Protein 1DLZ (pdb70)

Foldseek 3Di:
DVVVCDDD

Radius of gyration: 7.26 Å; Cα contacts (8 Å, |Δi|>4): 0; chains: 1; bounding box: 6×21×5 Å

Solvent-accessible surface area: 1841 Å² total

Sequence (8 aa):
WIQITLQPWIQITLQPWIQITLQPWIQITLQPWIQITLQPWIQITLQPWIQITLQPWIQITLQPWIQITLQPWIQITLQPWIQITLQPWIQITLQPWIQITLQPWIQITLQPWIQITLQPWIQITLQPWIQITLQPWIQITLQPWIQITLQPWIQITLQP

Structure (mmCIF, N/CA/C/O backbone):
data_1DLZ
#
_entry.id   1DLZ
#
_cell.length_a   1.000
_cell.length_b   1.000
_cell.length_c   1.000
_cell.angle_alpha   90.00
_cell.angle_beta   90.00
_cell.angle_gamma   90.00
#
_symmetry.space_group_name_H-M   'P 1'
#
loop_
_atom_site.group_PDB
_atom_site.id
_atom_site.type_symbol
_atom_site.label_atom_id
_atom_site.label_alt_id
_atom_site.label_comp_id
_atom_site.label_asym_id
_atom_site.label_entity_id
_atom_site.label_seq_id
_atom_site.pdbx_PDB_ins_code
_atom_site.Cartn_x
_atom_site.Cartn_y
_atom_site.Cartn_z
_atom_site.occupancy
_atom_site.B_iso_or_equiv
_atom_site.auth_seq_id
_atom_site.auth_comp_id
_atom_site.auth_asym_id
_atom_site.auth_atom_id
_atom_site.pdbx_PDB_model_num
ATOM 7 N N . TRP A 1 2 ? -2.697 10.560 0.280 1.00 0.00 1 TRP A N 1
ATOM 8 C CA . TRP A 1 2 ? -3.381 9.384 -0.323 1.00 0.00 1 TRP A CA 1
ATOM 9 C C . TRP A 1 2 ? -2.472 8.469 -1.211 1.00 0.00 1 TRP A C 1
ATOM 10 O O . TRP A 1 2 ? -2.721 7.262 -1.283 1.00 0.00 1 TRP A O 1
ATOM 31 N N . ILE A 1 3 ? -1.409 9.013 -1.849 1.00 0.00 2 ILE A N 1
ATOM 32 C CA . ILE A 1 3 ? -0.356 8.207 -2.535 1.00 0.00 2 ILE A CA 1
ATOM 33 C C . ILE A 1 3 ? 0.491 7.344 -1.545 1.00 0.00 2 ILE A C 1
ATOM 34 O O . ILE A 1 3 ? 0.722 6.172 -1.839 1.00 0.00 2 ILE A O 1
ATOM 50 N N . GLN A 1 4 ? 0.923 7.892 -0.398 1.00 0.00 3 GLN A N 1
ATOM 51 C CA . GLN A 1 4 ? 1.552 7.097 0.693 1.00 0.00 3 GLN A CA 1
ATOM 52 C C . GLN A 1 4 ? 0.610 6.168 1.515 1.00 0.00 3 GLN A C 1
ATOM 53 O O . GLN A 1 4 ? 1.105 5.146 1.992 1.00 0.00 3 GLN A O 1
ATOM 83 N N . ILE A 1 6 ? -1.783 4.246 -0.131 1.00 0.00 5 ILE A N 1
ATOM 84 C CA . ILE A 1 6 ? -1.630 3.086 -1.051 1.00 0.00 5 ILE A CA 1
ATOM 85 C C . ILE A 1 6 ? -0.192 2.485 -1.139 1.00 0.00 5 ILE A C 1
ATOM 86 O O . ILE A 1 6 ? -0.083 1.265 -1.050 1.00 0.00 5 ILE A O 1
ATOM 102 N N . THR A 1 7 ? 0.887 3.283 -1.288 1.00 0.00 6 THR A N 1
ATOM 103 C CA . THR A 1 7 ? 2.293 2.773 -1.410 1.00 0.00 6 THR A CA 1
ATOM 104 C C . THR A 1 7 ? 2.825 2.012 -0.145 1.00 0.00 6 THR A C 1
ATOM 105 O O . THR A 1 7 ? 3.450 0.960 -0.302 1.00 0.00 6 THR A O 1
ATOM 129 N N . LEU A 1 9 ? 0.639 0.318 1.804 1.00 0.00 8 LEU A N 1
ATOM 130 C CA . LEU A 1 9 ? -0.089 -0.942 1.537 1.00 0.00 8 LEU A CA 1
ATOM 131 C C . LEU A 1 9 ? 0.374 -1.763 0.294 1.00 0.00 8 LEU A C 1
ATOM 132 O O . LEU A 1 9 ? -0.048 -2.917 0.215 1.00 0.00 8 LEU A O 1
ATOM 176 N N . GLN A 1 12 ? 1.735 -5.061 1.362 1.00 0.00 11 GLN A N 1
ATOM 177 C CA . GLN A 1 12 ? 0.571 -5.665 2.029 1.00 0.00 11 GLN A CA 1
ATOM 178 C C . GLN A 1 12 ? -0.620 -6.072 1.089 1.00 0.00 11 GLN A C 1
ATOM 179 O O . GLN A 1 12 ? -1.578 -6.621 1.629 1.00 0.00 11 GLN A O 1
ATOM 234 N N . PRO A 1 16 ? -2.033 -10.996 2.181 1.00 0.00 15 PRO A N 1
ATOM 235 C CA . PRO A 1 16 ? -3.438 -11.488 2.228 1.00 0.00 15 PRO A CA 1
ATOM 236 C C . PRO A 1 16 ? -3.991 -12.091 0.892 1.00 0.00 15 PRO A C 1
ATOM 237 O O . PRO A 1 16 ? -4.631 -13.144 0.951 1.00 0.00 15 PRO A O 1
ATOM 277 N N . TRP A 1 2 ? -2.875 10.673 0.070 1.00 0.00 1 TRP A N 2
ATOM 278 C CA . TRP A 1 2 ? -3.455 9.344 -0.274 1.00 0.00 1 TRP A CA 2
ATOM 279 C C . TRP A 1 2 ? -2.563 8.426 -1.180 1.00 0.00 1 TRP A C 2
ATOM 280 O O . TRP A 1 2 ? -2.782 7.211 -1.196 1.00 0.00 1 TRP A O 2
ATOM 301 N N . ILE A 1 3 ? -1.540 8.966 -1.885 1.00 0.00 2 ILE A N 2
ATOM 302 C CA . ILE A 1 3 ? -0.493 8.152 -2.573 1.00 0.00 2 ILE A CA 2
ATOM 303 C C . ILE A 1 3 ? 0.347 7.269 -1.593 1.00 0.00 2 ILE A C 2
ATOM 304 O O . ILE A 1 3 ? 0.580 6.106 -1.922 1.00 0.00 2 ILE A O 2
ATOM 320 N N . GLN A 1 4 ? 0.784 7.795 -0.436 1.00 0.00 3 GLN A N 2
ATOM 321 C CA . GLN A 1 4 ? 1.498 6.999 0.602 1.00 0.00 3 GLN A CA 2
ATOM 322 C C . GLN A 1 4 ? 0.625 6.065 1.487 1.00 0.00 3 GLN A C 2
ATOM 323 O O . GLN A 1 4 ? 1.144 5.021 1.886 1.00 0.00 3 GLN A O 2
ATOM 353 N N . ILE A 1 6 ? -1.709 4.232 -0.118 1.00 0.00 5 ILE A N 2
ATOM 354 C CA . ILE A 1 6 ? -1.511 3.148 -1.118 1.00 0.00 5 ILE A CA 2
ATOM 355 C C . ILE A 1 6 ? -0.066 2.546 -1.114 1.00 0.00 5 ILE A C 2
ATOM 356 O O . ILE A 1 6 ? 0.032 1.329 -0.987 1.00 0.00 5 ILE A O 2
ATOM 372 N N . THR A 1 7 ? 1.024 3.331 -1.255 1.00 0.00 6 THR A N 2
ATOM 373 C CA . THR A 1 7 ? 2.425 2.807 -1.373 1.00 0.00 6 THR A CA 2
ATOM 374 C C . THR A 1 7 ? 2.931 1.994 -0.130 1.00 0.00 6 THR A C 2
ATOM 375 O O . THR A 1 7 ? 3.504 0.920 -0.312 1.00 0.00 6 THR A O 2
ATOM 399 N N . LEU A 1 9 ? 0.742 0.354 1.860 1.00 0.00 8 LEU A N 2
ATOM 400 C CA . LEU A 1 9 ? -0.045 -0.873 1.626 1.00 0.00 8 LEU A CA 2
ATOM 401 C C . LEU A 1 9 ? 0.379 -1.723 0.385 1.00 0.00 8 LEU A C 2
ATOM 402 O O . LEU A 1 9 ? -0.060 -2.873 0.331 1.00 0.00 8 LEU A O 2
ATOM 446 N N . GLN A 1 12 ? 1.706 -5.111 1.393 1.00 0.00 11 GLN A N 2
ATOM 447 C CA . GLN A 1 12 ? 0.526 -5.738 2.005 1.00 0.00 11 GLN A CA 2
ATOM 448 C C . GLN A 1 12 ? -0.684 -6.019 1.042 1.00 0.00 11 GLN A C 2
ATOM 449 O O . GLN A 1 12 ? -1.714 -6.441 1.562 1.00 0.00 11 GLN A O 2
ATOM 504 N N . PRO A 1 16 ? -2.037 -10.895 2.143 1.00 0.00 15 PRO A N 2
ATOM 505 C CA . PRO A 1 16 ? -3.451 -11.351 2.236 1.00 0.00 15 PRO A CA 2
ATOM 506 C C . PRO A 1 16 ? -4.076 -11.965 0.941 1.00 0.00 15 PRO A C 2
ATOM 507 O O . PRO A 1 16 ? -4.830 -12.933 1.079 1.00 0.00 15 PRO A O 2
ATOM 547 N N . TRP A 1 2 ? -2.963 10.734 -0.034 1.00 0.00 1 TRP A N 3
ATOM 548 C CA . TRP A 1 2 ? -3.489 9.385 -0.378 1.00 0.00 1 TRP A CA 3
ATOM 549 C C . TRP A 1 2 ? -2.513 8.436 -1.155 1.00 0.00 1 TRP A C 3
ATOM 550 O O . TRP A 1 2 ? -2.717 7.220 -1.117 1.00 0.00 1 TRP A O 3
ATOM 571 N N . ILE A 1 3 ? -1.464 8.960 -1.835 1.00 0.00 2 ILE A N 3
ATOM 572 C CA . ILE A 1 3 ? -0.405 8.123 -2.466 1.00 0.00 2 ILE A CA 3
ATOM 573 C C . ILE A 1 3 ? 0.486 7.287 -1.496 1.00 0.00 2 ILE A C 3
ATOM 574 O O . ILE A 1 3 ? 0.867 6.180 -1.876 1.00 0.00 2 ILE A O 3
ATOM 590 N N . GLN A 1 4 ? 0.792 7.774 -0.278 1.00 0.00 3 GLN A N 3
ATOM 591 C CA . GLN A 1 4 ? 1.488 6.971 0.765 1.00 0.00 3 GLN A CA 3
ATOM 592 C C . GLN A 1 4 ? 0.593 5.978 1.556 1.00 0.00 3 GLN A C 3
ATOM 593 O O . GLN A 1 4 ? 1.092 4.900 1.877 1.00 0.00 3 GLN A O 3
ATOM 623 N N . ILE A 1 6 ? -1.726 4.204 -0.108 1.00 0.00 5 ILE A N 3
ATOM 624 C CA . ILE A 1 6 ? -1.539 3.151 -1.142 1.00 0.00 5 ILE A CA 3
ATOM 625 C C . ILE A 1 6 ? -0.094 2.546 -1.164 1.00 0.00 5 ILE A C 3
ATOM 626 O O . ILE A 1 6 ? 0.004 1.327 -1.054 1.00 0.00 5 ILE A O 3
ATOM 642 N N . THR A 1 7 ? 0.997 3.327 -1.322 1.00 0.00 6 THR A N 3
ATOM 643 C CA . THR A 1 7 ? 2.394 2.791 -1.461 1.00 0.00 6 THR A CA 3
ATOM 644 C C . THR A 1 7 ? 2.932 2.009 -0.211 1.00 0.00 6 THR A C 3
ATOM 645 O O . THR A 1 7 ? 3.526 0.943 -0.390 1.00 0.00 6 THR A O 3
ATOM 669 N N . LEU A 1 9 ? 0.743 0.391 1.803 1.00 0.00 8 LEU A N 3
ATOM 670 C CA . LEU A 1 9 ? -0.043 -0.840 1.565 1.00 0.00 8 LEU A CA 3
ATOM 671 C C . LEU A 1 9 ? 0.401 -1.701 0.340 1.00 0.00 8 LEU A C 3
ATOM 672 O O . LEU A 1 9 ? -0.038 -2.851 0.288 1.00 0.00 8 LEU A O 3
ATOM 716 N N . GLN A 1 12 ? 1.706 -5.093 1.350 1.00 0.00 11 GLN A N 3
ATOM 717 C CA . GLN A 1 12 ? 0.524 -5.694 1.985 1.00 0.00 11 GLN A CA 3
ATOM 718 C C . GLN A 1 12 ? -0.669 -6.049 1.037 1.00 0.00 11 GLN A C 3
ATOM 719 O O . GLN A 1 12 ? -1.650 -6.567 1.566 1.00 0.00 11 GLN A O 3
ATOM 774 N N . PRO A 1 16 ? -2.070 -10.930 2.188 1.00 0.00 15 PRO A N 3
ATOM 775 C CA . PRO A 1 16 ? -3.468 -11.440 2.223 1.00 0.00 15 PRO A CA 3
ATOM 776 C C . PRO A 1 16 ? -4.012 -12.047 0.885 1.00 0.00 15 PRO A C 3
ATOM 777 O O . PRO A 1 16 ? -4.679 -13.084 0.951 1.00 0.00 15 PRO A O 3
ATOM 817 N N . TRP A 1 2 ? -2.815 10.775 0.190 1.00 0.00 1 TRP A N 4
ATOM 818 C CA . TRP A 1 2 ? -3.350 9.441 -0.202 1.00 0.00 1 TRP A CA 4
ATOM 819 C C . TRP A 1 2 ? -2.368 8.532 -1.024 1.00 0.00 1 TRP A C 4
ATOM 820 O O . TRP A 1 2 ? -2.511 7.309 -0.982 1.00 0.00 1 TRP A O 4
ATOM 841 N N . ILE A 1 3 ? -1.390 9.109 -1.757 1.00 0.00 2 ILE A N 4
ATOM 842 C CA . ILE A 1 3 ? -0.290 8.340 -2.418 1.00 0.00 2 ILE A CA 4
ATOM 843 C C . ILE A 1 3 ? 0.651 7.544 -1.450 1.00 0.00 2 ILE A C 4
ATOM 844 O O . ILE A 1 3 ? 1.079 6.442 -1.799 1.00 0.00 2 ILE A O 4
ATOM 860 N N . GLN A 1 4 ? 0.925 8.072 -0.242 1.00 0.00 3 GLN A N 4
ATOM 861 C CA . GLN A 1 4 ? 1.603 7.329 0.857 1.00 0.00 3 GLN A CA 4
ATOM 862 C C . GLN A 1 4 ? 0.751 6.217 1.531 1.00 0.00 3 GLN A C 4
ATOM 863 O O . GLN A 1 4 ? 1.302 5.147 1.800 1.00 0.00 3 GLN A O 4
ATOM 893 N N . ILE A 1 6 ? -1.629 4.308 -0.077 1.00 0.00 5 ILE A N 4
ATOM 894 C CA . ILE A 1 6 ? -1.537 3.213 -1.082 1.00 0.00 5 ILE A CA 4
ATOM 895 C C . ILE A 1 6 ? -0.126 2.560 -1.223 1.00 0.00 5 ILE A C 4
ATOM 896 O O . ILE A 1 6 ? -0.071 1.333 -1.234 1.00 0.00 5 ILE A O 4
ATOM 912 N N . THR A 1 7 ? 0.991 3.321 -1.300 1.00 0.00 6 THR A N 4
ATOM 913 C CA . THR A 1 7 ? 2.376 2.748 -1.381 1.00 0.00 6 THR A CA 4
ATOM 914 C C . THR A 1 7 ? 2.779 1.854 -0.156 1.00 0.00 6 THR A C 4
ATOM 915 O O . THR A 1 7 ? 3.326 0.770 -0.362 1.00 0.00 6 THR A O 4
ATOM 939 N N . LEU A 1 9 ? 0.406 0.212 1.581 1.00 0.00 8 LEU A N 4
ATOM 940 C CA . LEU A 1 9 ? -0.419 -0.968 1.233 1.00 0.00 8 LEU A CA 4
ATOM 941 C C . LEU A 1 9 ? 0.087 -1.826 0.034 1.00 0.00 8 LEU A C 4
ATOM 942 O O . LEU A 1 9 ? -0.342 -2.979 -0.036 1.00 0.00 8 LEU A O 4
ATOM 986 N N . GLN A 1 12 ? 1.470 -5.108 1.280 1.00 0.00 11 GLN A N 4
ATOM 987 C CA . GLN A 1 12 ? 0.296 -5.811 1.817 1.00 0.00 11 GLN A CA 4
ATOM 988 C C . GLN A 1 12 ? -0.877 -6.044 0.800 1.00 0.00 11 GLN A C 4
ATOM 989 O O . GLN A 1 12 ? -1.970 -6.375 1.260 1.00 0.00 11 GLN A O 4
ATOM 1044 N N . PRO A 1 16 ? -1.899 -10.832 2.333 1.00 0.00 15 PRO A N 4
ATOM 1045 C CA . PRO A 1 16 ? -3.280 -11.386 2.388 1.00 0.00 15 PRO A CA 4
ATOM 1046 C C . PRO A 1 16 ? -3.771 -12.128 1.102 1.00 0.00 15 PRO A C 4
ATOM 1047 O O . PRO A 1 16 ? -4.395 -13.184 1.242 1.00 0.00 15 PRO A O 4
ATOM 1087 N N . TRP A 1 2 ? -2.790 10.519 0.215 1.00 0.00 1 TRP A N 5
ATOM 1088 C CA . TRP A 1 2 ? -3.508 9.406 -0.468 1.00 0.00 1 TRP A CA 5
ATOM 1089 C C . TRP A 1 2 ? -2.555 8.430 -1.242 1.00 0.00 1 TRP A C 5
ATOM 1090 O O . TRP A 1 2 ? -2.737 7.212 -1.169 1.00 0.00 1 TRP A O 5
ATOM 1111 N N . ILE A 1 3 ? -1.528 8.967 -1.947 1.00 0.00 2 ILE A N 5
ATOM 1112 C CA . ILE A 1 3 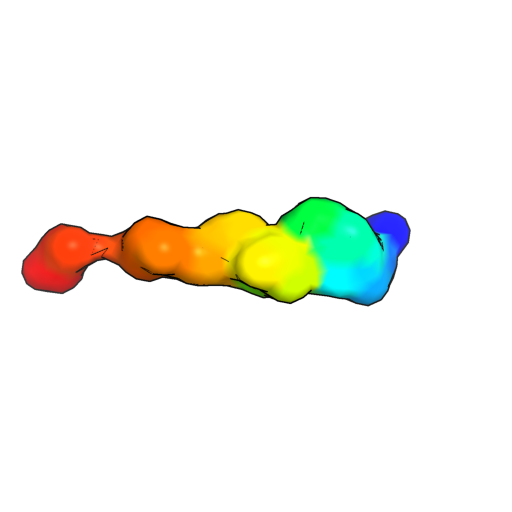? -0.423 8.159 -2.543 1.00 0.00 2 ILE A CA 5
ATOM 1113 C C . ILE A 1 3 ? 0.488 7.442 -1.489 1.00 0.00 2 ILE A C 5
ATOM 1114 O O . ILE A 1 3 ? 0.858 6.289 -1.711 1.00 0.00 2 ILE A O 5
ATOM 1130 N N . GLN A 1 4 ? 0.819 8.094 -0.360 1.00 0.00 3 GLN A N 5
ATOM 1131 C CA . GLN A 1 4 ? 1.518 7.447 0.790 1.00 0.00 3 GLN A CA 5
ATOM 1132 C C . GLN A 1 4 ? 0.731 6.307 1.502 1.00 0.00 3 GLN A C 5
ATOM 1133 O O . GLN A 1 4 ? 1.327 5.261 1.768 1.00 0.00 3 GLN A O 5
ATOM 1163 N N . ILE A 1 6 ? -1.635 4.263 -0.027 1.00 0.00 5 ILE A N 5
ATOM 1164 C CA . ILE A 1 6 ? -1.558 3.125 -0.985 1.00 0.00 5 ILE A CA 5
ATOM 1165 C C . ILE A 1 6 ? -0.134 2.505 -1.175 1.00 0.00 5 ILE A C 5
ATOM 1166 O O . ILE A 1 6 ? -0.039 1.278 -1.198 1.00 0.00 5 ILE A O 5
ATOM 1182 N N . THR A 1 7 ? 0.955 3.298 -1.267 1.00 0.00 6 THR A N 5
ATOM 1183 C CA . THR A 1 7 ? 2.358 2.779 -1.394 1.00 0.00 6 THR A CA 5
ATOM 1184 C C . THR A 1 7 ? 2.850 1.947 -0.158 1.00 0.00 6 THR A C 5
ATOM 1185 O O . THR A 1 7 ? 3.424 0.872 -0.344 1.00 0.00 6 THR A O 5
ATOM 1209 N N . LEU A 1 9 ? 0.614 0.305 1.717 1.00 0.00 8 LEU A N 5
ATOM 1210 C CA . LEU A 1 9 ? -0.180 -0.919 1.473 1.00 0.00 8 LEU A CA 5
ATOM 1211 C C . LEU A 1 9 ? 0.290 -1.798 0.272 1.00 0.00 8 LEU A C 5
ATOM 1212 O O . LEU A 1 9 ? -0.137 -2.951 0.230 1.00 0.00 8 LEU A O 5
ATOM 1256 N N . GLN A 1 12 ? 1.606 -5.216 1.347 1.00 0.00 11 GLN A N 5
ATOM 1257 C CA . GLN A 1 12 ? 0.427 -5.866 1.935 1.00 0.00 11 GLN A CA 5
ATOM 1258 C C . GLN A 1 12 ? -0.803 -6.044 0.973 1.00 0.00 11 GLN A C 5
ATOM 1259 O O . GLN A 1 12 ? -1.869 -6.389 1.481 1.00 0.00 11 GLN A O 5
ATOM 1314 N N . PRO A 1 16 ? -1.964 -10.890 2.198 1.00 0.00 15 PRO A N 5
ATOM 1315 C CA . PRO A 1 16 ? -3.358 -11.406 2.286 1.00 0.00 15 PRO A CA 5
ATOM 1316 C C . PRO A 1 16 ? -3.937 -12.056 0.983 1.00 0.00 15 PRO A C 5
ATOM 1317 O O . PRO A 1 16 ? -4.622 -13.076 1.102 1.00 0.00 15 PRO A O 5
ATOM 1357 N N . TRP A 1 2 ? -2.927 10.788 0.160 1.00 0.00 1 TRP A N 6
ATOM 1358 C CA . TRP A 1 2 ? -3.413 9.434 -0.234 1.00 0.00 1 TRP A CA 6
ATOM 1359 C C . TRP A 1 2 ? -2.418 8.545 -1.065 1.00 0.00 1 TRP A C 6
ATOM 1360 O O . TRP A 1 2 ? -2.599 7.326 -1.114 1.00 0.00 1 TRP A O 6
ATOM 1381 N N . ILE A 1 3 ? -1.373 9.137 -1.696 1.00 0.00 2 ILE A N 6
ATOM 1382 C CA . ILE A 1 3 ? -0.268 8.383 -2.355 1.00 0.00 2 ILE A CA 6
ATOM 1383 C C . ILE A 1 3 ? 0.614 7.532 -1.377 1.00 0.00 2 ILE A C 6
ATOM 1384 O O . ILE A 1 3 ? 0.893 6.367 -1.664 1.00 0.00 2 ILE A O 6
ATOM 1400 N N . GLN A 1 4 ? 0.987 8.085 -0.208 1.00 0.00 3 GLN A N 6
ATOM 1401 C CA . GLN A 1 4 ? 1.617 7.318 0.906 1.00 0.00 3 GLN A CA 6
ATOM 1402 C C . GLN A 1 4 ? 0.738 6.195 1.527 1.00 0.00 3 GLN A C 6
ATOM 1403 O O . GLN A 1 4 ? 1.267 5.106 1.762 1.00 0.00 3 GLN A O 6
ATOM 1433 N N . ILE A 1 6 ? -1.650 4.302 -0.104 1.00 0.00 5 ILE A N 6
ATOM 1434 C CA . ILE A 1 6 ? -1.538 3.193 -1.091 1.00 0.00 5 ILE A CA 6
ATOM 1435 C C . ILE A 1 6 ? -0.120 2.546 -1.214 1.00 0.00 5 ILE A C 6
ATOM 1436 O O . ILE A 1 6 ? -0.057 1.319 -1.234 1.00 0.00 5 ILE A O 6
ATOM 1452 N N . THR A 1 7 ? 0.988 3.314 -1.274 1.00 0.00 6 THR A N 6
ATOM 1453 C CA . THR A 1 7 ? 2.381 2.762 -1.348 1.00 0.00 6 THR A CA 6
ATOM 1454 C C . THR A 1 7 ? 2.784 1.850 -0.137 1.00 0.00 6 THR A C 6
ATOM 1455 O O . THR A 1 7 ? 3.338 0.772 -0.354 1.00 0.00 6 THR A O 6
ATOM 1479 N N . LEU A 1 9 ? 0.405 0.170 1.549 1.00 0.00 8 LEU A N 6
ATOM 1480 C CA . LEU A 1 9 ? -0.402 -1.013 1.176 1.00 0.00 8 LEU A CA 6
ATOM 1481 C C . LEU A 1 9 ? 0.131 -1.847 -0.027 1.00 0.00 8 LEU A C 6
ATOM 1482 O O . LEU A 1 9 ? -0.271 -3.009 -0.105 1.00 0.00 8 LEU A O 6
ATOM 1526 N N . GLN A 1 12 ? 1.560 -5.048 1.239 1.00 0.00 11 GLN A N 6
ATOM 1527 C CA . GLN A 1 12 ? 0.388 -5.693 1.847 1.00 0.00 11 GLN A CA 6
ATOM 1528 C C . GLN A 1 12 ? -0.774 -6.060 0.856 1.00 0.00 11 GLN A C 6
ATOM 1529 O O . GLN A 1 12 ? -1.809 -6.499 1.354 1.00 0.00 11 GLN A O 6
ATOM 1584 N N . PRO A 1 16 ? -1.968 -10.848 2.343 1.00 0.00 15 PRO A N 6
ATOM 1585 C CA . PRO A 1 16 ? -3.358 -11.384 2.394 1.00 0.00 15 PRO A CA 6
ATOM 1586 C C . PRO A 1 16 ? -3.877 -12.083 1.090 1.00 0.00 15 PRO A C 6
ATOM 1587 O O . PRO A 1 16 ? -4.538 -13.116 1.211 1.00 0.00 15 PRO A O 6
ATOM 1627 N N . TRP A 1 2 ? -2.628 10.531 0.327 1.00 0.00 1 TRP A N 7
ATOM 1628 C CA . TRP A 1 2 ? -3.354 9.423 -0.352 1.00 0.00 1 TRP A CA 7
ATOM 1629 C C . TRP A 1 2 ? -2.432 8.485 -1.204 1.00 0.00 1 TRP A C 7
ATOM 1630 O O . TRP A 1 2 ? -2.658 7.271 -1.225 1.00 0.00 1 TRP A O 7
ATOM 1651 N N . ILE A 1 3 ? -1.389 9.032 -1.876 1.00 0.00 2 ILE A N 7
ATOM 1652 C CA . ILE A 1 3 ? -0.325 8.221 -2.537 1.00 0.00 2 ILE A CA 7
ATOM 1653 C C . ILE A 1 3 ? 0.580 7.377 -1.582 1.00 0.00 2 ILE A C 7
ATOM 1654 O O . ILE A 1 3 ? 0.987 6.285 -1.980 1.00 0.00 2 ILE A O 7
ATOM 1670 N N . GLN A 1 4 ? 0.861 7.841 -0.347 1.00 0.00 3 GLN A N 7
ATOM 1671 C CA . GLN A 1 4 ? 1.507 7.015 0.709 1.00 0.00 3 GLN A CA 7
ATOM 1672 C C . GLN A 1 4 ? 0.565 6.039 1.466 1.00 0.00 3 GLN A C 7
ATOM 1673 O O . GLN A 1 4 ? 1.043 4.967 1.834 1.00 0.00 3 GLN A O 7
ATOM 1703 N N . ILE A 1 6 ? -1.817 4.205 -0.158 1.00 0.00 5 ILE A N 7
ATOM 1704 C CA . ILE A 1 6 ? -1.620 3.074 -1.104 1.00 0.00 5 ILE A CA 7
ATOM 1705 C C . ILE A 1 6 ? -0.167 2.500 -1.175 1.00 0.00 5 ILE A C 7
ATOM 1706 O O . ILE A 1 6 ? -0.045 1.281 -1.076 1.00 0.00 5 ILE A O 7
ATOM 1722 N N . THR A 1 7 ? 0.908 3.304 -1.328 1.00 0.00 6 THR A N 7
ATOM 1723 C CA . THR A 1 7 ? 2.313 2.786 -1.460 1.00 0.00 6 THR A CA 7
ATOM 1724 C C . THR A 1 7 ? 2.855 2.007 -0.212 1.00 0.00 6 THR A C 7
ATOM 1725 O O . THR A 1 7 ? 3.453 0.944 -0.390 1.00 0.00 6 THR A O 7
ATOM 1749 N N . LEU A 1 9 ? 0.678 0.375 1.802 1.00 0.00 8 LEU A N 7
ATOM 1750 C CA . LEU A 1 9 ? -0.108 -0.859 1.581 1.00 0.00 8 LEU A CA 7
ATOM 1751 C C . LEU A 1 9 ? 0.335 -1.735 0.369 1.0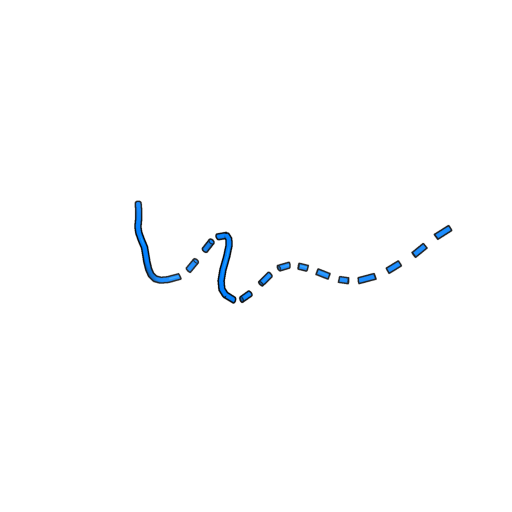0 0.00 8 LEU A C 7
ATOM 1752 O O . LEU A 1 9 ? -0.102 -2.887 0.338 1.00 0.00 8 LEU A O 7
ATOM 1796 N N . GLN A 1 12 ? 1.669 -5.072 1.497 1.00 0.00 11 GLN A N 7
ATOM 1797 C CA . GLN A 1 12 ? 0.484 -5.720 2.088 1.00 0.00 11 GLN A CA 7
ATOM 1798 C C . GLN A 1 12 ? -0.699 -6.048 1.108 1.00 0.00 11 GLN A C 7
ATOM 1799 O O . GLN A 1 12 ? -1.701 -6.547 1.615 1.00 0.00 11 GLN A O 7
ATOM 1854 N N . PRO A 1 16 ? -1.943 -10.962 2.150 1.00 0.00 15 PRO A N 7
ATOM 1855 C CA . PRO A 1 16 ? -3.344 -11.450 2.256 1.00 0.00 15 PRO A CA 7
ATOM 1856 C C . PRO A 1 16 ? -3.956 -12.066 0.958 1.00 0.00 15 PRO A C 7
ATOM 1857 O O . PRO A 1 16 ? -4.633 -13.091 1.085 1.00 0.00 15 PRO A O 7
ATOM 1897 N N . TRP A 1 2 ? -2.904 10.387 0.602 1.00 0.00 1 TRP A N 8
ATOM 1898 C CA . TRP A 1 2 ? -3.554 9.251 -0.101 1.00 0.00 1 TRP A CA 8
ATOM 1899 C C . TRP A 1 2 ? -2.602 8.430 -1.044 1.00 0.00 1 TRP A C 8
ATOM 1900 O O . TRP A 1 2 ? -2.817 7.226 -1.213 1.00 0.00 1 TRP A O 8
ATOM 1921 N N . ILE A 1 3 ? -1.548 9.048 -1.628 1.00 0.00 2 ILE A N 8
ATOM 1922 C CA . ILE A 1 3 ? -0.473 8.317 -2.366 1.00 0.00 2 ILE A CA 8
ATOM 1923 C C . ILE A 1 3 ? 0.405 7.413 -1.438 1.00 0.00 2 ILE A C 8
ATOM 1924 O O . ILE A 1 3 ? 0.688 6.275 -1.819 1.00 0.00 2 ILE A O 8
ATOM 1940 N N . GLN A 1 4 ? 0.813 7.893 -0.249 1.00 0.00 3 GLN A N 8
ATOM 1941 C CA . GLN A 1 4 ? 1.486 7.048 0.778 1.00 0.00 3 GLN A CA 8
ATOM 1942 C C . GLN A 1 4 ? 0.590 6.021 1.525 1.00 0.00 3 GLN A C 8
ATOM 1943 O O . GLN A 1 4 ? 1.124 4.965 1.867 1.00 0.00 3 GLN A O 8
ATOM 1973 N N . ILE A 1 6 ? -1.644 4.235 -0.289 1.00 0.00 5 ILE A N 8
ATOM 1974 C CA . ILE A 1 6 ? -1.427 3.232 -1.368 1.00 0.00 5 ILE A CA 8
ATOM 1975 C C . ILE A 1 6 ? -0.005 2.584 -1.321 1.00 0.00 5 ILE A C 8
ATOM 1976 O O . ILE A 1 6 ? 0.054 1.364 -1.181 1.00 0.00 5 ILE A O 8
ATOM 1992 N N . THR A 1 7 ? 1.104 3.340 -1.444 1.00 0.00 6 THR A N 8
ATOM 1993 C CA . THR A 1 7 ? 2.487 2.762 -1.519 1.00 0.00 6 THR A CA 8
ATOM 1994 C C . THR A 1 7 ? 2.950 1.947 -0.265 1.00 0.00 6 THR A C 8
ATOM 1995 O O . THR A 1 7 ? 3.506 0.861 -0.436 1.00 0.00 6 THR A O 8
ATOM 2019 N N . LEU A 1 9 ? 0.683 0.336 1.670 1.00 0.00 8 LEU A N 8
ATOM 2020 C CA . LEU A 1 9 ? -0.116 -0.879 1.407 1.00 0.00 8 LEU A CA 8
ATOM 2021 C C . LEU A 1 9 ? 0.351 -1.740 0.194 1.00 0.00 8 LEU A C 8
ATOM 2022 O O . LEU A 1 9 ? -0.063 -2.900 0.157 1.00 0.00 8 LEU A O 8
ATOM 2066 N N . GLN A 1 12 ? 1.707 -5.062 1.360 1.00 0.00 11 GLN A N 8
ATOM 2067 C CA . GLN A 1 12 ? 0.521 -5.708 1.949 1.00 0.00 11 GLN A CA 8
ATOM 2068 C C . GLN A 1 12 ? -0.673 -5.988 0.967 1.00 0.00 11 GLN A C 8
ATOM 2069 O O . GLN A 1 12 ? -1.728 -6.371 1.469 1.00 0.00 11 GLN A O 8
ATOM 2124 N N . PRO A 1 16 ? -2.191 -10.768 2.202 1.00 0.00 15 PRO A N 8
ATOM 2125 C CA . PRO A 1 16 ? -3.592 -11.270 2.176 1.00 0.00 15 PRO A CA 8
ATOM 2126 C C . PRO A 1 16 ? -4.012 -12.030 0.872 1.00 0.00 15 PRO A C 8
ATOM 2127 O O . PRO A 1 16 ? -4.585 -13.115 1.004 1.00 0.00 15 PRO A O 8
ATOM 2167 N N . TRP A 1 2 ? -2.907 10.571 0.331 1.00 0.00 1 TRP A N 9
ATOM 2168 C CA . TRP A 1 2 ? -3.483 9.395 -0.377 1.00 0.00 1 TRP A CA 9
ATOM 2169 C C . TRP A 1 2 ? -2.455 8.518 -1.174 1.00 0.00 1 TRP A C 9
ATOM 2170 O O . TRP A 1 2 ? -2.616 7.296 -1.239 1.00 0.00 1 TRP A O 9
ATOM 2191 N N . ILE A 1 3 ? -1.403 9.138 -1.749 1.00 0.00 2 ILE A N 9
ATOM 2192 C CA . ILE A 1 3 ? -0.256 8.420 -2.375 1.00 0.00 2 ILE A CA 9
ATOM 2193 C C . ILE A 1 3 ? 0.675 7.632 -1.394 1.00 0.00 2 ILE A C 9
ATOM 2194 O O . ILE A 1 3 ? 1.122 6.534 -1.740 1.00 0.00 2 ILE A O 9
ATOM 2210 N N . GLN A 1 4 ? 0.933 8.161 -0.184 1.00 0.00 3 GLN A N 9
ATOM 2211 C CA . GLN A 1 4 ? 1.597 7.412 0.922 1.00 0.00 3 GLN A CA 9
ATOM 2212 C C . GLN A 1 4 ? 0.753 6.265 1.548 1.00 0.00 3 GLN A C 9
ATOM 2213 O O . GLN A 1 4 ? 1.313 5.193 1.789 1.00 0.00 3 GLN A O 9
ATOM 2243 N N . ILE A 1 6 ? -1.597 4.330 -0.123 1.00 0.00 5 ILE A N 9
ATOM 2244 C CA . ILE A 1 6 ? -1.502 3.227 -1.115 1.00 0.00 5 ILE A CA 9
ATOM 2245 C C . ILE A 1 6 ? -0.084 2.585 -1.258 1.00 0.00 5 ILE A C 9
ATOM 2246 O O . ILE A 1 6 ? -0.026 1.359 -1.272 1.00 0.00 5 ILE A O 9
ATOM 2262 N N . THR A 1 7 ? 1.028 3.352 -1.331 1.00 0.00 6 THR A N 9
ATOM 2263 C CA . THR A 1 7 ? 2.417 2.786 -1.405 1.00 0.00 6 THR A CA 9
ATOM 2264 C C . THR A 1 7 ? 2.833 1.914 -0.170 1.00 0.00 6 THR A C 9
ATOM 2265 O O . THR A 1 7 ? 3.371 0.822 -0.362 1.00 0.00 6 THR A O 9
ATOM 2289 N N . LEU A 1 9 ? 0.487 0.306 1.589 1.00 0.00 8 LEU A N 9
ATOM 2290 C CA . LEU A 1 9 ? -0.356 -0.863 1.254 1.00 0.00 8 LEU A CA 9
ATOM 2291 C C . LEU A 1 9 ? 0.124 -1.746 0.062 1.00 0.00 8 LEU A C 9
ATOM 2292 O O . LEU A 1 9 ? -0.307 -2.899 0.007 1.00 0.00 8 LEU A O 9
ATOM 2336 N N . GLN A 1 12 ? 1.559 -4.986 1.250 1.00 0.00 11 GLN A N 9
ATOM 2337 C CA . GLN A 1 12 ? 0.406 -5.625 1.897 1.00 0.00 11 GLN A CA 9
ATOM 2338 C C . GLN A 1 12 ? -0.720 -6.136 0.933 1.00 0.00 11 GLN A C 9
ATOM 2339 O O . GLN A 1 12 ? -1.656 -6.735 1.459 1.00 0.00 11 GLN A O 9
ATOM 2394 N N . PRO A 1 16 ? -2.014 -11.088 2.275 1.00 0.00 15 PRO A N 9
ATOM 2395 C CA . PRO A 1 16 ? -3.396 -11.646 2.279 1.00 0.00 15 PRO A CA 9
ATOM 2396 C C . PRO A 1 16 ? -3.885 -12.311 0.945 1.00 0.00 15 PRO A C 9
ATOM 2397 O O . PRO A 1 16 ? -4.563 -13.338 1.025 1.00 0.00 15 PRO A O 9
ATOM 2437 N N . TRP A 1 2 ? -3.269 10.227 0.382 1.00 0.00 1 TRP A N 10
ATOM 2438 C CA . TRP A 1 2 ? -3.777 9.064 -0.390 1.00 0.00 1 TRP A CA 10
ATOM 2439 C C . TRP A 1 2 ? -2.662 8.270 -1.150 1.00 0.00 1 TRP A C 10
ATOM 2440 O O . TRP A 1 2 ? -2.740 7.040 -1.200 1.00 0.00 1 TRP A O 10
ATOM 2461 N N . ILE A 1 3 ? -1.644 8.943 -1.732 1.00 0.00 2 ILE A N 10
ATOM 2462 C CA . ILE A 1 3 ? -0.500 8.265 -2.412 1.00 0.00 2 ILE A CA 10
ATOM 2463 C C . ILE A 1 3 ? 0.417 7.416 -1.474 1.00 0.00 2 ILE A C 10
ATOM 2464 O O . ILE A 1 3 ? 0.726 6.271 -1.814 1.00 0.00 2 ILE A O 10
ATOM 2480 N N . GLN A 1 4 ? 0.791 7.946 -0.295 1.00 0.00 3 GLN A N 10
ATOM 2481 C CA . GLN A 1 4 ? 1.492 7.169 0.763 1.00 0.00 3 GLN A CA 10
ATOM 2482 C C . GLN A 1 4 ? 0.651 6.094 1.504 1.00 0.00 3 GLN A C 10
ATOM 2483 O O . GLN A 1 4 ? 1.227 5.053 1.820 1.00 0.00 3 GLN A O 10
ATOM 2513 N N . ILE A 1 6 ? -1.609 4.143 -0.164 1.00 0.00 5 ILE A N 10
ATOM 2514 C CA . ILE A 1 6 ? -1.440 3.090 -1.199 1.00 0.00 5 ILE A CA 10
ATOM 2515 C C . ILE A 1 6 ? 0.003 2.496 -1.249 1.00 0.00 5 ILE A C 10
ATOM 2516 O O . ILE A 1 6 ? 0.118 1.279 -1.131 1.00 0.00 5 ILE A O 10
ATOM 2532 N N . THR A 1 7 ? 1.076 3.293 -1.429 1.00 0.00 6 THR A N 10
ATOM 2533 C CA . THR A 1 7 ? 2.476 2.764 -1.535 1.00 0.00 6 THR A CA 10
ATOM 2534 C C . THR A 1 7 ? 3.023 2.022 -0.269 1.00 0.00 6 THR A C 10
ATOM 2535 O O . THR A 1 7 ? 3.635 0.962 -0.420 1.00 0.00 6 THR A O 10
ATOM 2559 N N . LEU A 1 9 ? 0.813 0.411 1.747 1.00 0.00 8 LEU A N 10
ATOM 2560 C CA . LEU A 1 9 ? 0.035 -0.829 1.522 1.00 0.00 8 LEU A CA 10
ATOM 2561 C C . LEU A 1 9 ? 0.503 -1.715 0.327 1.00 0.00 8 LEU A C 10
ATOM 2562 O O . LEU A 1 9 ? 0.051 -2.861 0.283 1.00 0.00 8 LEU A O 10
ATOM 2606 N N . GLN A 1 12 ? 1.655 -5.182 1.432 1.00 0.00 11 GLN A N 10
ATOM 2607 C CA . GLN A 1 12 ? 0.424 -5.773 1.979 1.00 0.00 11 GLN A CA 10
ATOM 2608 C C . GLN A 1 12 ? -0.772 -5.955 0.981 1.00 0.00 11 GLN A C 10
ATOM 2609 O O . GLN A 1 12 ? -1.848 -6.306 1.463 1.00 0.00 11 GLN A O 10
ATOM 2664 N N . PRO A 1 16 ? -2.111 -10.765 2.212 1.00 0.00 15 PRO A N 10
ATOM 2665 C CA . PRO A 1 16 ? -3.523 -11.230 2.286 1.00 0.00 15 PRO A CA 10
ATOM 2666 C C . PRO A 1 16 ? -4.125 -11.809 0.962 1.00 0.00 15 PRO A C 10
ATOM 2667 O O . PRO A 1 16 ? -4.839 -12.812 1.042 1.00 0.00 15 PRO A O 10
ATOM 2707 N N . TRP A 1 2 ? -2.941 10.373 0.095 1.00 0.00 1 TRP A N 11
ATOM 2708 C CA . TRP A 1 2 ? -3.614 9.208 -0.547 1.00 0.00 1 TRP A CA 11
ATOM 2709 C C . TRP A 1 2 ? -2.649 8.243 -1.324 1.00 0.00 1 TRP A C 11
ATOM 2710 O O . TRP A 1 2 ? -2.840 7.027 -1.296 1.00 0.00 1 TRP A O 11
ATOM 2731 N N . ILE A 1 3 ? -1.607 8.788 -1.989 1.00 0.00 2 ILE A N 11
ATOM 2732 C CA . ILE A 1 3 ? -0.511 7.986 -2.600 1.00 0.00 2 ILE A CA 11
ATOM 2733 C C . ILE A 1 3 ? 0.356 7.198 -1.567 1.00 0.00 2 ILE A C 11
ATOM 2734 O O . ILE A 1 3 ? 0.742 6.076 -1.888 1.00 0.00 2 ILE A O 11
ATOM 2750 N N . GLN A 1 4 ? 0.638 7.736 -0.366 1.00 0.00 3 GLN A N 11
ATOM 2751 C CA . GLN A 1 4 ? 1.296 6.973 0.732 1.00 0.00 3 GLN A CA 11
ATOM 2752 C C . GLN A 1 4 ? 0.385 6.020 1.556 1.00 0.00 3 GLN A C 11
ATOM 2753 O O . GLN A 1 4 ? 0.904 5.004 2.017 1.00 0.00 3 GLN A O 11
ATOM 2783 N N . ILE A 1 6 ? -1.824 4.055 -0.149 1.00 0.00 5 ILE A N 11
ATOM 2784 C CA . ILE A 1 6 ? -1.538 2.941 -1.095 1.00 0.00 5 ILE A CA 11
ATOM 2785 C C . ILE A 1 6 ? -0.059 2.441 -1.012 1.00 0.00 5 ILE A C 11
ATOM 2786 O O . ILE A 1 6 ? 0.116 1.253 -0.763 1.00 0.00 5 ILE A O 11
ATOM 2802 N N . THR A 1 7 ? 0.976 3.282 -1.212 1.00 0.00 6 THR A N 11
ATOM 2803 C CA . THR A 1 7 ? 2.408 2.837 -1.289 1.00 0.00 6 THR A CA 11
ATOM 2804 C C . THR A 1 7 ? 2.955 2.115 -0.009 1.00 0.00 6 THR A C 11
ATOM 2805 O O . THR A 1 7 ? 3.651 1.107 -0.152 1.00 0.00 6 THR A O 11
ATOM 2829 N N . LEU A 1 9 ? 0.866 0.278 1.975 1.00 0.00 8 LEU A N 11
ATOM 2830 C CA . LEU A 1 9 ? 0.224 -1.022 1.683 1.00 0.00 8 LEU A CA 11
ATOM 2831 C C . LEU A 1 9 ? 0.738 -1.785 0.423 1.00 0.00 8 LEU A C 11
ATOM 2832 O O . LEU A 1 9 ? 0.373 -2.954 0.321 1.00 0.00 8 LEU A O 11
ATOM 2876 N N . GLN A 1 12 ? 2.132 -5.201 1.282 1.00 0.00 11 GLN A N 11
ATOM 2877 C CA . GLN A 1 12 ? 0.992 -5.827 1.962 1.00 0.00 11 GLN A CA 11
ATOM 2878 C C . GLN A 1 12 ? -0.319 -5.972 1.106 1.00 0.00 11 GLN A C 11
ATOM 2879 O O . GLN A 1 12 ? -1.327 -6.347 1.699 1.00 0.00 11 GLN A O 11
ATOM 2934 N N . PRO A 1 16 ? -2.193 -10.691 2.199 1.00 0.00 15 PRO A N 11
ATOM 2935 C CA . PRO A 1 16 ? -3.639 -10.973 2.405 1.00 0.00 15 PRO A CA 11
ATOM 2936 C C . PRO A 1 16 ? -4.433 -11.458 1.148 1.00 0.00 15 PRO A C 11
ATOM 2937 O O . PRO A 1 16 ? -5.254 -12.366 1.311 1.00 0.00 15 PRO A O 11
ATOM 2977 N N . TRP A 1 2 ? -3.158 10.574 -0.146 1.00 0.00 1 TRP A N 12
ATOM 2978 C CA . TRP A 1 2 ? -3.567 9.168 -0.404 1.00 0.00 1 TRP A CA 12
ATOM 2979 C C . TRP A 1 2 ? -2.552 8.303 -1.234 1.00 0.00 1 TRP A C 12
ATOM 2980 O O . TRP A 1 2 ? -2.626 7.072 -1.172 1.00 0.00 1 TRP A O 12
ATOM 3001 N N . ILE A 1 3 ? -1.587 8.916 -1.960 1.00 0.00 2 ILE A N 12
ATOM 3002 C CA . ILE A 1 3 ? -0.402 8.197 -2.516 1.00 0.00 2 ILE A CA 12
ATOM 3003 C C . ILE A 1 3 ? 0.547 7.532 -1.459 1.00 0.00 2 ILE A C 12
ATOM 3004 O O . ILE A 1 3 ? 1.120 6.484 -1.761 1.00 0.00 2 ILE A O 12
ATOM 3020 N N . GLN A 1 4 ? 0.675 8.087 -0.234 1.00 0.00 3 GLN A N 12
ATOM 3021 C CA . GLN A 1 4 ? 1.323 7.395 0.914 1.00 0.00 3 GLN A CA 12
ATOM 3022 C C . GLN A 1 4 ? 0.507 6.215 1.514 1.00 0.00 3 GLN A C 12
ATOM 3023 O O . GLN A 1 4 ? 1.100 5.163 1.765 1.00 0.00 3 GLN A O 12
ATOM 3053 N N . ILE A 1 6 ? -1.697 4.107 -0.076 1.00 0.00 5 ILE A N 12
ATOM 3054 C CA . ILE A 1 6 ? -1.487 2.982 -1.025 1.00 0.00 5 ILE A CA 12
ATOM 3055 C C . ILE A 1 6 ? -0.019 2.453 -1.118 1.00 0.00 5 ILE A C 12
ATOM 3056 O O . ILE A 1 6 ? 0.142 1.236 -1.079 1.00 0.00 5 ILE A O 12
ATOM 3072 N N . THR A 1 7 ? 1.027 3.304 -1.228 1.00 0.00 6 THR A N 12
ATOM 3073 C CA . THR A 1 7 ? 2.456 2.844 -1.312 1.00 0.00 6 THR A CA 12
ATOM 3074 C C . THR A 1 7 ? 2.952 2.025 -0.068 1.00 0.00 6 THR A C 12
ATOM 3075 O O . THR A 1 7 ? 3.576 0.977 -0.246 1.00 0.00 6 THR A O 12
ATOM 3099 N N . LEU A 1 9 ? 0.746 0.268 1.796 1.00 0.00 8 LEU A N 12
ATOM 3100 C CA . LEU A 1 9 ? 0.008 -0.984 1.515 1.00 0.00 8 LEU A CA 12
ATOM 3101 C C . LEU A 1 9 ? 0.513 -1.818 0.301 1.00 0.00 8 LEU A C 12
ATOM 3102 O O . LEU A 1 9 ? 0.105 -2.978 0.225 1.00 0.00 8 LEU A O 12
ATOM 3146 N N . GLN A 1 12 ? 1.899 -5.236 1.246 1.00 0.00 11 GLN A N 12
ATOM 3147 C CA . GLN A 1 12 ? 0.750 -5.883 1.891 1.00 0.00 11 GLN A CA 12
ATOM 3148 C C . GLN A 1 12 ? -0.532 -6.024 0.996 1.00 0.00 11 GLN A C 12
ATOM 3149 O O . GLN A 1 12 ? -1.563 -6.386 1.561 1.00 0.00 11 GLN A O 12
ATOM 3204 N N . PRO A 1 16 ? -2.100 -10.778 2.287 1.00 0.00 15 PRO A N 12
ATOM 3205 C CA . PRO A 1 16 ? -3.540 -11.134 2.439 1.00 0.00 15 PRO A CA 12
ATOM 3206 C C . PRO A 1 16 ? -4.257 -11.663 1.148 1.00 0.00 15 PRO A C 12
ATOM 3207 O O . PRO A 1 16 ? -5.026 -12.621 1.261 1.00 0.00 15 PRO A O 12
ATOM 3247 N N . TRP A 1 2 ? -2.959 10.403 0.130 1.00 0.00 1 TRP A N 13
ATOM 3248 C CA . TRP A 1 2 ? -3.624 9.272 -0.573 1.00 0.00 1 TRP A CA 13
ATOM 3249 C C . TRP A 1 2 ? -2.617 8.330 -1.316 1.00 0.00 1 TRP A C 13
ATOM 3250 O O . TRP A 1 2 ? -2.742 7.106 -1.222 1.00 0.00 1 TRP A O 13
ATOM 3271 N N . ILE A 1 3 ? -1.608 8.904 -2.016 1.00 0.00 2 ILE A N 13
ATOM 3272 C CA . ILE A 1 3 ? -0.427 8.147 -2.536 1.00 0.00 2 ILE A CA 13
ATOM 3273 C C . ILE A 1 3 ? 0.474 7.463 -1.457 1.00 0.00 2 ILE A C 13
ATOM 3274 O O . ILE A 1 3 ? 0.969 6.363 -1.703 1.00 0.00 2 ILE A O 13
ATOM 3290 N N . GLN A 1 4 ? 0.657 8.087 -0.281 1.00 0.00 3 GLN A N 13
ATOM 3291 C CA . GLN A 1 4 ? 1.340 7.466 0.890 1.00 0.00 3 GLN A CA 13
ATOM 3292 C C . GLN A 1 4 ? 0.556 6.309 1.571 1.00 0.00 3 GLN A C 13
ATOM 3293 O O . GLN A 1 4 ? 1.165 5.276 1.857 1.00 0.00 3 GLN A O 13
ATOM 3323 N N . ILE A 1 6 ? -1.658 4.175 -0.043 1.00 0.00 5 ILE A N 13
ATOM 3324 C CA . ILE A 1 6 ? -1.477 3.020 -0.968 1.00 0.00 5 ILE A CA 13
ATOM 3325 C C . ILE A 1 6 ? -0.014 2.487 -1.108 1.00 0.00 5 ILE A C 13
ATOM 3326 O O . ILE A 1 6 ? 0.143 1.270 -1.057 1.00 0.00 5 ILE A O 13
ATOM 3342 N N . THR A 1 7 ? 1.035 3.330 -1.243 1.00 0.00 6 THR A N 13
ATOM 3343 C CA . THR A 1 7 ? 2.464 2.867 -1.305 1.00 0.00 6 THR A CA 13
ATOM 3344 C C . THR A 1 7 ? 2.939 2.033 -0.063 1.00 0.00 6 THR A C 13
ATOM 3345 O O . THR A 1 7 ? 3.567 0.985 -0.239 1.00 0.00 6 THR A O 13
ATOM 3369 N N . LEU A 1 9 ? 0.709 0.267 1.761 1.00 0.00 8 LEU A N 13
ATOM 3370 C CA . LEU A 1 9 ? -0.025 -0.983 1.460 1.00 0.00 8 LEU A CA 13
ATOM 3371 C C . LEU A 1 9 ? 0.500 -1.821 0.257 1.00 0.00 8 LEU A C 13
ATOM 3372 O O . LEU A 1 9 ? 0.079 -2.973 0.170 1.00 0.00 8 LEU A O 13
ATOM 3416 N N . GLN A 1 12 ? 1.807 -5.235 1.240 1.00 0.00 11 GLN A N 13
ATOM 3417 C CA . GLN A 1 12 ? 0.625 -5.845 1.858 1.00 0.00 11 GLN A CA 13
ATOM 3418 C C . GLN A 1 12 ? -0.626 -6.021 0.938 1.00 0.00 11 GLN A C 13
ATOM 3419 O O . GLN A 1 12 ? -1.659 -6.412 1.478 1.00 0.00 11 GLN A O 13
ATOM 3474 N N . PRO A 1 16 ? -2.044 -10.830 2.316 1.00 0.00 15 PRO A N 13
ATOM 3475 C CA . PRO A 1 16 ? -3.475 -11.207 2.484 1.00 0.00 15 PRO A CA 13
ATOM 3476 C C . PRO A 1 16 ? -4.219 -11.682 1.192 1.00 0.00 15 PRO A C 13
ATOM 3477 O O . PRO A 1 16 ? -4.996 -12.636 1.294 1.00 0.00 15 PRO A O 13
ATOM 3517 N N . TRP A 1 2 ? -3.159 10.574 -0.291 1.00 0.00 1 TRP A N 14
ATOM 3518 C CA . TRP A 1 2 ? -3.561 9.162 -0.532 1.00 0.00 1 TRP A CA 14
ATOM 3519 C C . TRP A 1 2 ? -2.523 8.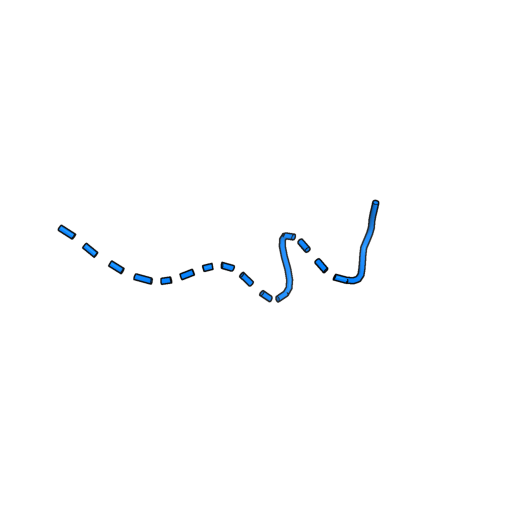276 -1.306 1.00 0.00 1 TRP A C 14
ATOM 3520 O O . TRP A 1 2 ? -2.587 7.049 -1.194 1.00 0.00 1 TRP A O 14
ATOM 3541 N N . ILE A 1 3 ? -1.547 8.866 -2.034 1.00 0.00 2 ILE A N 14
ATOM 3542 C CA . ILE A 1 3 ? -0.334 8.143 -2.519 1.00 0.00 2 ILE A CA 14
ATOM 3543 C C . ILE A 1 3 ? 0.555 7.464 -1.423 1.00 0.00 2 ILE A C 14
ATOM 3544 O O . ILE A 1 3 ? 1.096 6.387 -1.672 1.00 0.00 2 ILE A O 14
ATOM 3560 N N . GLN A 1 4 ? 0.675 8.065 -0.225 1.00 0.00 3 GLN A N 14
ATOM 3561 C CA . GLN A 1 4 ? 1.336 7.443 0.954 1.00 0.00 3 GLN A CA 14
ATOM 3562 C C . GLN A 1 4 ? 0.540 6.277 1.609 1.00 0.00 3 GLN A C 14
ATOM 3563 O O . GLN A 1 4 ? 1.150 5.248 1.903 1.00 0.00 3 GLN A O 14
ATOM 3593 N N . ILE A 1 6 ? -1.659 4.139 -0.033 1.00 0.00 5 ILE A N 14
ATOM 3594 C CA . ILE A 1 6 ? -1.494 3.011 -0.984 1.00 0.00 5 ILE A CA 14
ATOM 3595 C C . ILE A 1 6 ? -0.040 2.457 -1.108 1.00 0.00 5 ILE A C 14
ATOM 3596 O O . ILE A 1 6 ? 0.099 1.238 -1.083 1.00 0.00 5 ILE A O 14
ATOM 3612 N N . THR A 1 7 ? 1.015 3.294 -1.219 1.00 0.00 6 THR A N 14
ATOM 3613 C CA . THR A 1 7 ? 2.435 2.818 -1.309 1.00 0.00 6 THR A CA 14
ATOM 3614 C C . THR A 1 7 ? 2.926 2.007 -0.059 1.00 0.00 6 THR A C 14
ATOM 3615 O O . THR A 1 7 ? 3.538 0.950 -0.229 1.00 0.00 6 THR A O 14
ATOM 3639 N N . LEU A 1 9 ? 0.723 0.282 1.812 1.00 0.00 8 LEU A N 14
ATOM 3640 C CA . LEU A 1 9 ? -0.029 -0.965 1.554 1.00 0.00 8 LEU A CA 14
ATOM 3641 C C . LEU A 1 9 ? 0.462 -1.814 0.340 1.00 0.00 8 LEU A C 14
ATOM 3642 O O . LEU A 1 9 ? 0.059 -2.975 0.279 1.00 0.00 8 LEU A O 14
ATOM 3686 N N . GLN A 1 12 ? 1.859 -5.294 1.247 1.00 0.00 11 GLN A N 14
ATOM 3687 C CA . GLN A 1 12 ? 0.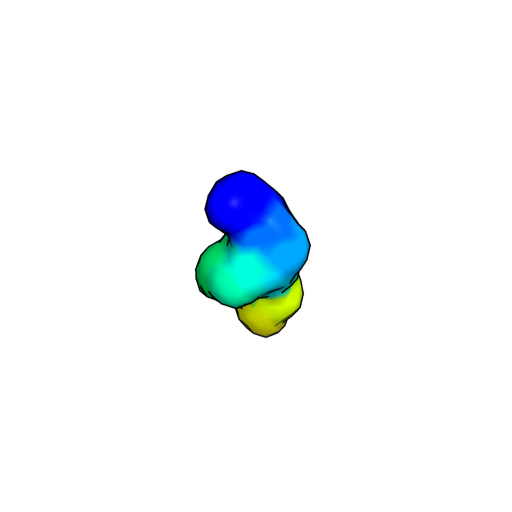710 -5.973 1.858 1.00 0.00 11 GLN A CA 14
ATOM 3688 C C . GLN A 1 12 ? -0.589 -6.012 0.976 1.00 0.00 11 GLN A C 14
ATOM 3689 O O . GLN A 1 12 ? -1.651 -6.278 1.538 1.00 0.00 11 GLN A O 14
ATOM 3744 N N . PRO A 1 16 ? -2.000 -10.767 2.292 1.00 0.00 15 PRO A N 14
ATOM 3745 C CA . PRO A 1 16 ? -3.426 -11.139 2.502 1.00 0.00 15 PRO A CA 14
ATOM 3746 C C . PRO A 1 16 ? -4.213 -11.636 1.243 1.00 0.00 15 PRO A C 14
ATOM 3747 O O . PRO A 1 16 ? -5.032 -12.545 1.394 1.00 0.00 15 PRO A O 14
ATOM 3787 N N . TRP A 1 2 ? -2.955 10.405 0.272 1.00 0.00 1 TRP A N 15
ATOM 3788 C CA . TRP A 1 2 ? -3.581 9.284 -0.479 1.00 0.00 1 TRP A CA 15
ATOM 3789 C C . TRP A 1 2 ? -2.560 8.395 -1.266 1.00 0.00 1 TRP A C 15
ATOM 3790 O O . TRP A 1 2 ? -2.712 7.170 -1.286 1.00 0.00 1 TRP A O 15
ATOM 3811 N N . ILE A 1 3 ? -1.519 9.003 -1.879 1.00 0.00 2 ILE A N 15
ATOM 3812 C CA . ILE A 1 3 ? -0.361 8.266 -2.469 1.00 0.00 2 ILE A CA 15
ATOM 3813 C C . ILE A 1 3 ? 0.482 7.487 -1.401 1.00 0.00 2 ILE A C 15
ATOM 3814 O O . ILE A 1 3 ? 0.881 6.355 -1.674 1.00 0.00 2 ILE A O 15
ATOM 3830 N N . GLN A 1 4 ? 0.724 8.062 -0.210 1.00 0.00 3 GLN A N 15
ATOM 3831 C CA . GLN A 1 4 ? 1.351 7.342 0.935 1.00 0.00 3 GLN A CA 15
ATOM 3832 C C . GLN A 1 4 ? 0.504 6.184 1.535 1.00 0.00 3 GLN A C 15
ATOM 3833 O O . GLN A 1 4 ? 1.076 5.128 1.810 1.00 0.00 3 GLN A O 15
ATOM 3863 N N . ILE A 1 6 ? -1.693 4.170 -0.208 1.00 0.00 5 ILE A N 15
ATOM 3864 C CA . ILE A 1 6 ? -1.463 3.055 -1.169 1.00 0.00 5 ILE A CA 15
ATOM 3865 C C . ILE A 1 6 ? 0.001 2.506 -1.217 1.00 0.00 5 ILE A C 15
ATOM 3866 O O . ILE A 1 6 ? 0.148 1.289 -1.185 1.00 0.00 5 ILE A O 15
ATOM 3882 N N . THR A 1 7 ? 1.061 3.345 -1.272 1.00 0.00 6 THR A N 15
ATOM 3883 C CA . THR A 1 7 ? 2.488 2.877 -1.305 1.00 0.00 6 THR A CA 15
ATOM 3884 C C . THR A 1 7 ? 2.928 2.024 -0.063 1.00 0.00 6 THR A C 15
ATOM 3885 O O . THR A 1 7 ? 3.528 0.962 -0.239 1.00 0.00 6 THR A O 15
ATOM 3909 N N . LEU A 1 9 ? 0.658 0.289 1.715 1.00 0.00 8 LEU A N 15
ATOM 3910 C CA . LEU A 1 9 ? -0.085 -0.950 1.409 1.00 0.00 8 LEU A CA 15
ATOM 3911 C C . LEU A 1 9 ? 0.469 -1.800 0.227 1.00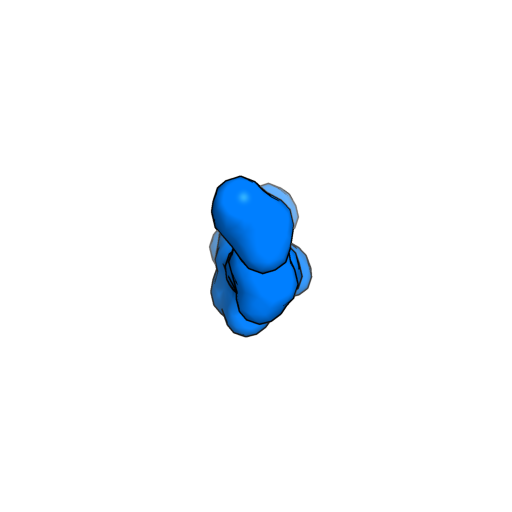 0.00 8 LEU A C 15
ATOM 3912 O O . LEU A 1 9 ? 0.099 -2.972 0.176 1.00 0.00 8 LEU A O 15
ATOM 3956 N N . GLN A 1 12 ? 1.919 -5.168 1.243 1.00 0.00 11 GLN A N 15
ATOM 3957 C CA . GLN A 1 12 ? 0.786 -5.803 1.925 1.00 0.00 11 GLN A CA 15
ATOM 3958 C C . GLN A 1 12 ? -0.486 -6.053 1.042 1.00 0.00 11 GLN A C 15
ATOM 3959 O O . GLN A 1 12 ? -1.468 -6.517 1.619 1.00 0.00 11 GLN A O 15
ATOM 4014 N N . PRO A 1 16 ? -2.091 -10.883 2.292 1.00 0.00 15 PRO A N 15
ATOM 4015 C CA . PRO A 1 16 ? -3.523 -11.264 2.450 1.00 0.00 15 PRO A CA 15
ATOM 4016 C C . PRO A 1 16 ? -4.246 -11.789 1.161 1.00 0.00 15 PRO A C 15
ATOM 4017 O O . PRO A 1 16 ? -5.024 -12.737 1.285 1.00 0.00 15 PRO A O 15
ATOM 4057 N N . TRP A 1 2 ? -3.128 10.517 0.019 1.00 0.00 1 TRP A N 16
ATOM 4058 C CA . TRP A 1 2 ? -3.650 9.197 -0.444 1.00 0.00 1 TRP A CA 16
ATOM 4059 C C . TRP A 1 2 ? -2.631 8.320 -1.250 1.00 0.00 1 TRP A C 16
ATOM 4060 O O . TRP A 1 2 ? -2.759 7.092 -1.244 1.00 0.00 1 TRP A O 16
ATOM 4081 N N . ILE A 1 3 ? -1.610 8.927 -1.898 1.00 0.00 2 ILE A N 16
ATOM 4082 C CA . ILE A 1 3 ? -0.436 8.198 -2.466 1.00 0.00 2 ILE A CA 16
ATOM 4083 C C . ILE A 1 3 ? 0.435 7.467 -1.391 1.00 0.00 2 ILE A C 16
ATOM 4084 O O . ILE A 1 3 ? 0.829 6.322 -1.619 1.00 0.00 2 ILE A O 16
ATOM 4100 N N . GLN A 1 4 ? 0.710 8.104 -0.239 1.00 0.00 3 GLN A N 16
ATOM 4101 C CA . GLN A 1 4 ? 1.363 7.445 0.931 1.00 0.00 3 GLN A CA 16
ATOM 4102 C C . GLN A 1 4 ? 0.568 6.274 1.578 1.00 0.00 3 GLN A C 16
ATOM 4103 O O . GLN A 1 4 ? 1.178 5.242 1.869 1.00 0.00 3 GLN A O 16
ATOM 4133 N N . ILE A 1 6 ? -1.650 4.155 -0.109 1.00 0.00 5 ILE A N 16
ATOM 4134 C CA . ILE A 1 6 ? -1.457 3.023 -1.061 1.00 0.00 5 ILE A CA 16
ATOM 4135 C C . ILE A 1 6 ? 0.005 2.488 -1.186 1.00 0.00 5 ILE A C 16
ATOM 4136 O O . ILE A 1 6 ? 0.162 1.267 -1.192 1.00 0.00 5 ILE A O 16
ATOM 4152 N N . THR A 1 7 ? 1.054 3.335 -1.262 1.00 0.00 6 THR A N 16
ATOM 4153 C CA . THR A 1 7 ? 2.483 2.879 -1.334 1.00 0.00 6 THR A CA 16
ATOM 4154 C C . THR A 1 7 ? 2.952 2.026 -0.101 1.00 0.00 6 THR A C 16
ATOM 4155 O O . THR A 1 7 ? 3.563 0.972 -0.289 1.00 0.00 6 THR A O 16
ATOM 4179 N N . LEU A 1 9 ? 0.701 0.269 1.711 1.00 0.00 8 LEU A N 16
ATOM 4180 C CA . LEU A 1 9 ? -0.048 -0.974 1.428 1.00 0.00 8 LEU A CA 16
ATOM 4181 C C . LEU A 1 9 ? 0.488 -1.829 0.240 1.00 0.00 8 LEU A C 16
ATOM 4182 O O . LEU A 1 9 ? 0.095 -2.993 0.178 1.00 0.00 8 LEU A O 16
ATOM 4226 N N . GLN A 1 12 ? 1.876 -5.224 1.294 1.00 0.00 11 GLN A N 16
ATOM 4227 C CA . GLN A 1 12 ? 0.706 -5.868 1.903 1.00 0.00 11 GLN A CA 16
ATOM 4228 C C . GLN A 1 12 ? -0.537 -6.038 0.960 1.00 0.00 11 GLN A C 16
ATOM 4229 O O . GLN A 1 12 ? -1.591 -6.397 1.486 1.00 0.00 11 GLN A O 16
ATOM 4284 N N . PRO A 1 16 ? -2.098 -10.774 2.294 1.00 0.00 15 PRO A N 16
ATOM 4285 C CA . PRO A 1 16 ? -3.533 -11.141 2.437 1.00 0.00 15 PRO A CA 16
ATOM 4286 C C . PRO A 1 16 ? -4.224 -11.708 1.152 1.00 0.00 15 PRO A C 16
ATOM 4287 O O . PRO A 1 16 ? -4.955 -12.695 1.286 1.00 0.00 15 PRO A O 16
ATOM 4327 N N . TRP A 1 2 ? -3.350 10.375 -0.088 1.00 0.00 1 TRP A N 17
ATOM 4328 C CA . TRP A 1 2 ? -3.783 8.974 -0.342 1.00 0.00 1 TRP A CA 17
ATOM 4329 C C . TRP A 1 2 ? -2.820 8.116 -1.244 1.00 0.00 1 TRP A C 17
ATOM 4330 O O . TRP A 1 2 ? -2.932 6.886 -1.226 1.00 0.00 1 TRP A O 17
ATOM 4351 N N . ILE A 1 3 ? -1.850 8.720 -1.971 1.00 0.00 2 ILE A N 17
ATOM 4352 C CA . ILE A 1 3 ? -0.705 7.979 -2.581 1.00 0.00 2 ILE A CA 17
ATOM 4353 C C . ILE A 1 3 ? 0.236 7.243 -1.573 1.00 0.00 2 ILE A C 17
ATOM 4354 O O . ILE A 1 3 ? 0.637 6.117 -1.862 1.00 0.00 2 ILE A O 17
ATOM 4370 N N . GLN A 1 4 ? 0.564 7.858 -0.423 1.00 0.00 3 GLN A N 17
ATOM 4371 C CA . GLN A 1 4 ? 1.311 7.186 0.679 1.00 0.00 3 GLN A CA 17
ATOM 4372 C C . GLN A 1 4 ? 0.515 6.147 1.518 1.00 0.00 3 GLN A C 17
ATOM 4373 O O . GLN A 1 4 ? 1.137 5.169 1.936 1.00 0.00 3 GLN A O 17
ATOM 4403 N N . ILE A 1 6 ? -1.648 4.029 -0.077 1.00 0.00 5 ILE A N 17
ATOM 4404 C CA . ILE A 1 6 ? -1.390 2.958 -1.077 1.00 0.00 5 ILE A CA 17
ATOM 4405 C C . ILE A 1 6 ? 0.090 2.455 -1.104 1.00 0.00 5 ILE A C 17
ATOM 4406 O O . ILE A 1 6 ? 0.280 1.249 -0.982 1.00 0.00 5 ILE A O 17
ATOM 4422 N N . THR A 1 7 ? 1.115 3.319 -1.266 1.00 0.00 6 THR A N 17
ATOM 4423 C CA . THR A 1 7 ? 2.553 2.900 -1.360 1.00 0.00 6 THR A CA 17
ATOM 4424 C C . THR A 1 7 ? 3.096 2.135 -0.104 1.00 0.00 6 THR A C 17
ATOM 4425 O O . THR A 1 7 ? 3.736 1.094 -0.267 1.00 0.00 6 THR A O 17
ATOM 4449 N N . LEU A 1 9 ? 0.992 0.381 1.898 1.00 0.00 8 LEU A N 17
ATOM 4450 C CA . LEU A 1 9 ? 0.273 -0.894 1.688 1.00 0.00 8 LEU A CA 17
ATOM 4451 C C . LEU A 1 9 ? 0.742 -1.744 0.4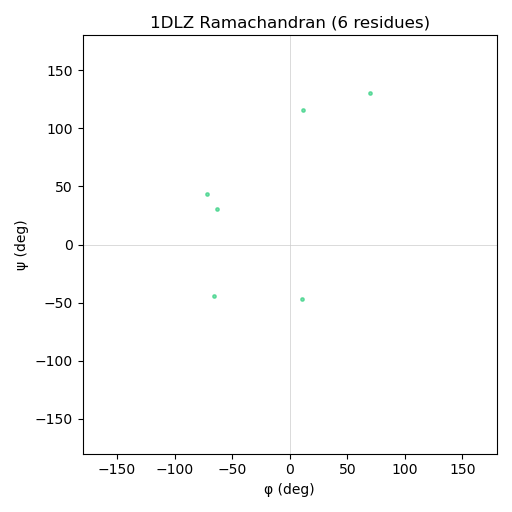64 1.00 0.00 8 LEU A C 17
ATOM 4452 O O . LEU A 1 9 ? 0.314 -2.896 0.399 1.00 0.00 8 LEU A O 17
ATOM 4496 N N . GLN A 1 12 ? 1.989 -5.233 1.385 1.00 0.00 11 GLN A N 17
ATOM 4497 C CA . GLN A 1 12 ? 0.808 -5.843 2.003 1.00 0.00 11 GLN A CA 17
ATOM 4498 C C . GLN A 1 12 ? -0.458 -5.977 1.087 1.00 0.00 11 GLN A C 17
ATOM 4499 O O . GLN A 1 12 ? -1.495 -6.352 1.629 1.00 0.00 11 GLN A O 17
ATOM 4554 N N . PRO A 1 16 ? -2.273 -10.711 2.138 1.00 0.00 15 PRO A N 17
ATOM 4555 C CA . PRO A 1 16 ? -3.720 -11.032 2.280 1.00 0.00 15 PRO A CA 17
ATOM 4556 C C . PRO A 1 16 ? -4.460 -11.491 0.979 1.00 0.00 15 PRO A C 17
ATOM 4557 O O . PRO A 1 16 ? -5.298 -12.392 1.076 1.00 0.00 15 PRO A O 17
ATOM 4597 N N . TRP A 1 2 ? -3.253 10.294 0.327 1.00 0.00 1 TRP A N 18
ATOM 4598 C CA . TRP A 1 2 ? -3.747 9.145 -0.476 1.00 0.00 1 TRP A CA 18
ATOM 4599 C C . TRP A 1 2 ? -2.622 8.327 -1.202 1.00 0.00 1 TRP A C 18
ATOM 4600 O O . TRP A 1 2 ? -2.751 7.105 -1.301 1.00 0.00 1 TRP A O 18
ATOM 4621 N N . ILE A 1 3 ? -1.546 8.972 -1.702 1.00 0.00 2 ILE A N 18
ATOM 4622 C CA . ILE A 1 3 ? -0.400 8.266 -2.344 1.00 0.00 2 ILE A CA 18
ATOM 4623 C C . ILE A 1 3 ? 0.448 7.400 -1.361 1.00 0.00 2 ILE A C 18
ATOM 4624 O O . ILE A 1 3 ? 0.801 6.280 -1.732 1.00 0.00 2 ILE A O 18
ATOM 4640 N N . GLN A 1 4 ? 0.753 7.873 -0.141 1.00 0.00 3 GLN A N 18
ATOM 4641 C CA . GLN A 1 4 ? 1.365 7.023 0.918 1.00 0.00 3 GLN A CA 18
ATOM 4642 C C . GLN A 1 4 ? 0.420 6.010 1.626 1.00 0.00 3 GLN A C 18
ATOM 4643 O O . GLN A 1 4 ? 0.928 4.973 2.054 1.00 0.00 3 GLN A O 18
ATOM 4673 N N . ILE A 1 6 ? -1.768 4.089 -0.253 1.00 0.00 5 ILE A N 18
ATOM 4674 C CA . ILE A 1 6 ? -1.500 2.993 -1.222 1.00 0.00 5 ILE A CA 18
ATOM 4675 C C . ILE A 1 6 ? -0.028 2.471 -1.237 1.00 0.00 5 ILE A C 18
ATOM 4676 O O . ILE A 1 6 ? 0.150 1.261 -1.131 1.00 0.00 5 ILE A O 18
ATOM 4692 N N . THR A 1 7 ? 1.010 3.332 -1.335 1.00 0.00 6 THR A N 18
ATOM 4693 C CA . THR A 1 7 ? 2.442 2.901 -1.445 1.00 0.00 6 THR A CA 18
ATOM 4694 C C . THR A 1 7 ? 2.981 2.096 -0.210 1.00 0.00 6 THR A C 18
ATOM 4695 O O . THR A 1 7 ? 3.613 1.057 -0.410 1.00 0.00 6 THR A O 18
ATOM 4719 N N . LEU A 1 9 ? 0.860 0.316 1.711 1.00 0.00 8 LEU A N 18
ATOM 4720 C CA . LEU A 1 9 ? 0.123 -0.940 1.456 1.00 0.00 8 LEU A CA 18
ATOM 4721 C C . LEU A 1 9 ? 0.627 -1.785 0.248 1.00 0.00 8 LEU A C 18
ATOM 4722 O O . LEU A 1 9 ? 0.228 -2.947 0.191 1.00 0.00 8 LEU A O 18
ATOM 4766 N N . GLN A 1 12 ? 1.988 -5.152 1.294 1.00 0.00 11 GLN A N 18
ATOM 4767 C CA . GLN A 1 12 ? 0.824 -5.764 1.944 1.00 0.00 11 GLN A CA 18
ATOM 4768 C C . GLN A 1 12 ? -0.431 -5.988 1.029 1.00 0.00 11 GLN A C 18
ATOM 4769 O O . GLN A 1 12 ? -1.450 -6.390 1.588 1.00 0.00 11 GLN A O 18
ATOM 4824 N N . PRO A 1 16 ? -2.247 -10.695 2.288 1.00 0.00 15 PRO A N 18
ATOM 4825 C CA . PRO A 1 16 ? -3.695 -11.025 2.402 1.00 0.00 15 PRO A CA 18
ATOM 4826 C C . PRO A 1 16 ? -4.395 -11.537 1.097 1.00 0.00 15 PRO A C 18
ATOM 4827 O O . PRO A 1 16 ? -5.231 -12.439 1.205 1.00 0.00 15 PRO A O 18
ATOM 4867 N N . TRP A 1 2 ? -3.029 10.657 -0.319 1.00 0.00 1 TRP A N 19
ATOM 4868 C CA . TRP A 1 2 ? -3.590 9.300 -0.570 1.00 0.00 1 TRP A CA 19
ATOM 4869 C C . TRP A 1 2 ? -2.603 8.289 -1.251 1.00 0.00 1 TRP A C 19
ATOM 4870 O O . TRP A 1 2 ? -2.680 7.097 -0.960 1.00 0.00 1 TRP A O 19
ATOM 4891 N N . ILE A 1 3 ? -1.653 8.758 -2.093 1.00 0.00 2 ILE A N 19
ATOM 4892 C CA . ILE A 1 3 ? -0.474 7.957 -2.543 1.00 0.00 2 ILE A CA 19
ATOM 4893 C C . ILE A 1 3 ? 0.454 7.355 -1.430 1.00 0.00 2 ILE A C 19
ATOM 4894 O O . ILE A 1 3 ? 1.066 6.314 -1.668 1.00 0.00 2 ILE A O 19
ATOM 4910 N N . GLN A 1 4 ? 0.553 7.985 -0.244 1.00 0.00 3 GLN A N 19
ATOM 4911 C CA . GLN A 1 4 ? 1.288 7.436 0.928 1.00 0.00 3 GLN A CA 19
ATOM 4912 C C . GLN A 1 4 ? 0.566 6.265 1.655 1.00 0.00 3 GLN A C 19
ATOM 4913 O O . GLN A 1 4 ? 1.217 5.251 1.913 1.00 0.00 3 GLN A O 19
ATOM 4943 N N . ILE A 1 6 ? -1.539 4.211 -0.001 1.00 0.00 5 ILE A N 19
ATOM 4944 C CA . ILE A 1 6 ? -1.396 3.171 -1.055 1.00 0.00 5 ILE A CA 19
ATOM 4945 C C . ILE A 1 6 ? 0.045 2.564 -1.135 1.00 0.00 5 ILE A C 19
ATOM 4946 O O . ILE A 1 6 ? 0.139 1.343 -1.074 1.00 0.00 5 ILE A O 19
ATOM 4962 N N . THR A 1 7 ? 1.136 3.354 -1.260 1.00 0.00 6 THR A N 19
ATOM 4963 C CA . THR A 1 7 ? 2.540 2.820 -1.317 1.00 0.00 6 THR A CA 19
ATOM 4964 C C . THR A 1 7 ? 2.977 1.984 -0.062 1.00 0.00 6 THR A C 19
ATOM 4965 O O . THR A 1 7 ? 3.557 0.909 -0.228 1.00 0.00 6 THR A O 19
ATOM 4989 N N . LEU A 1 9 ? 0.710 0.311 1.796 1.00 0.00 8 LEU A N 19
ATOM 4990 C CA . LEU A 1 9 ? -0.062 -0.922 1.513 1.00 0.00 8 LEU A CA 19
ATOM 4991 C C . LEU A 1 9 ? 0.434 -1.772 0.305 1.00 0.00 8 LEU A C 19
ATOM 4992 O O . LEU A 1 9 ? 0.032 -2.934 0.251 1.00 0.00 8 LEU A O 19
ATOM 5036 N N . GLN A 1 12 ? 1.849 -5.162 1.291 1.00 0.00 11 GLN A N 19
ATOM 5037 C CA . GLN A 1 12 ? 0.702 -5.815 1.932 1.00 0.00 11 GLN A CA 19
ATOM 5038 C C . GLN A 1 12 ? -0.560 -6.027 1.025 1.00 0.00 11 GLN A C 19
ATOM 5039 O O . GLN A 1 12 ? -1.577 -6.434 1.583 1.00 0.00 11 GLN A O 19
ATOM 5094 N N . PRO A 1 16 ? -2.051 -10.859 2.247 1.00 0.00 15 PRO A N 19
ATOM 5095 C CA . PRO A 1 16 ? -3.485 -11.229 2.410 1.00 0.00 15 PRO A CA 19
ATOM 5096 C C . PRO A 1 16 ? -4.206 -11.736 1.117 1.00 0.00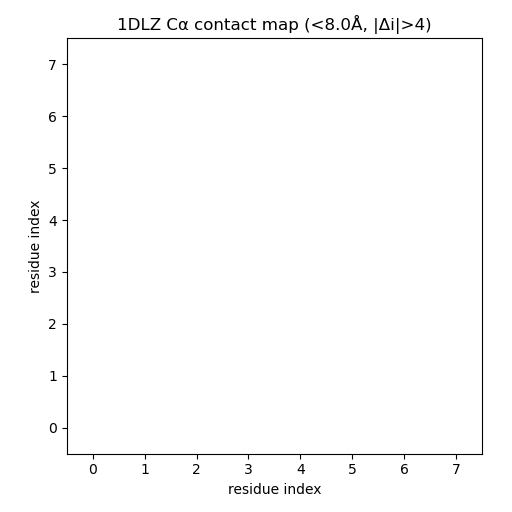 15 PRO A C 19
ATOM 5097 O O . PRO A 1 16 ? -4.891 -12.760 1.195 1.00 0.00 15 PRO A O 19
ATOM 5137 N N . TRP A 1 2 ? -3.000 10.301 0.447 1.00 0.00 1 TRP A N 20
ATOM 5138 C CA . TRP A 1 2 ? -3.614 9.276 -0.440 1.00 0.00 1 TRP A CA 20
ATOM 5139 C C . TRP A 1 2 ? -2.552 8.408 -1.196 1.00 0.00 1 TRP A C 20
ATOM 5140 O O . TRP A 1 2 ? -2.675 7.182 -1.219 1.00 0.00 1 TRP A O 20
ATOM 5161 N N . ILE A 1 3 ? -1.511 9.047 -1.782 1.00 0.00 2 ILE A N 20
ATOM 5162 C CA . ILE A 1 3 ? -0.323 8.340 -2.340 1.00 0.00 2 ILE A CA 20
ATOM 5163 C C . ILE A 1 3 ? 0.562 7.564 -1.306 1.00 0.00 2 ILE A C 20
ATOM 5164 O O . ILE A 1 3 ? 1.059 6.487 -1.646 1.00 0.00 2 ILE A O 20
ATOM 5180 N N . GLN A 1 4 ? 0.721 8.066 -0.064 1.00 0.00 3 GLN A N 20
ATOM 5181 C CA . GLN A 1 4 ? 1.330 7.289 1.053 1.00 0.00 3 GLN A CA 20
ATOM 5182 C C . GLN A 1 4 ? 0.483 6.083 1.551 1.00 0.00 3 GLN A C 20
ATOM 5183 O O . GLN A 1 4 ? 1.062 5.015 1.757 1.00 0.00 3 GLN A O 20
ATOM 5213 N N . ILE A 1 6 ? -1.700 4.128 -0.277 1.00 0.00 5 ILE A N 20
ATOM 5214 C CA . ILE A 1 6 ? -1.445 3.067 -1.291 1.00 0.00 5 ILE A CA 20
ATOM 5215 C C . ILE A 1 6 ? 0.017 2.517 -1.298 1.00 0.00 5 ILE A C 20
ATOM 5216 O O . ILE A 1 6 ? 0.162 1.298 -1.238 1.00 0.00 5 ILE A O 20
ATOM 5232 N N . THR A 1 7 ? 1.077 3.353 -1.335 1.00 0.00 6 THR A N 20
ATOM 5233 C CA . THR A 1 7 ? 2.507 2.890 -1.344 1.00 0.00 6 THR A CA 20
ATOM 5234 C C . THR A 1 7 ? 2.920 1.995 -0.123 1.00 0.00 6 THR A C 20
ATOM 5235 O O . THR A 1 7 ? 3.510 0.929 -0.326 1.00 0.00 6 THR A O 20
ATOM 5259 N N . LEU A 1 9 ? 0.625 0.231 1.621 1.00 0.00 8 LEU A N 20
ATOM 5260 C CA . LEU A 1 9 ? -0.134 -0.993 1.285 1.00 0.00 8 LEU A CA 20
ATOM 5261 C C . LEU A 1 9 ? 0.425 -1.830 0.097 1.00 0.00 8 LEU A C 20
ATOM 5262 O O . LEU A 1 9 ? 0.054 -3.000 0.034 1.00 0.00 8 LEU A O 20
ATOM 5306 N N . GLN A 1 12 ? 1.912 -5.115 1.233 1.00 0.00 11 GLN A N 20
ATOM 5307 C CA . GLN A 1 12 ? 0.766 -5.749 1.897 1.00 0.00 11 GLN 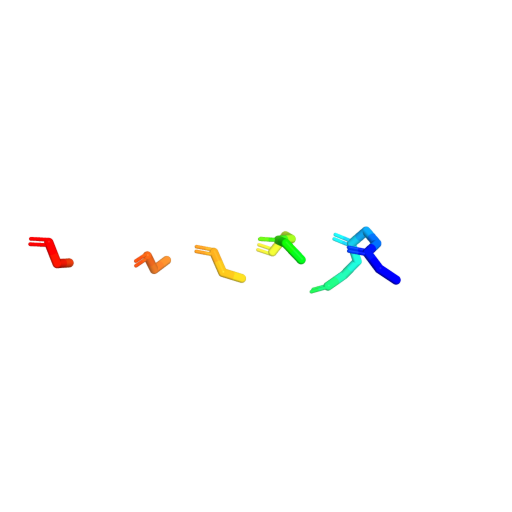A CA 20
ATOM 5308 C C . GLN A 1 12 ? -0.492 -5.998 0.988 1.00 0.00 11 GLN A C 20
ATOM 5309 O O . GLN A 1 12 ? -1.513 -6.387 1.555 1.00 0.00 11 GLN A O 20
ATOM 5364 N N . PRO A 1 16 ? -2.129 -10.736 2.372 1.00 0.00 15 PRO A N 20
ATOM 5365 C CA . PRO A 1 16 ? -3.570 -11.083 2.511 1.00 0.00 15 PRO A CA 20
ATOM 5366 C C . PRO A 1 16 ? -4.262 -11.624 1.215 1.00 0.00 15 PRO A C 20
ATOM 5367 O O . PRO A 1 16 ? -4.955 -12.642 1.304 1.00 0.00 15 PRO A O 20
#

Secondary structure (DSSP, 8-state):
--------